Protein AF-A0A1G1TLQ2-F1 (afdb_monomer_lite)

Organism: NCBI:txid1908235

Structure (mmCIF, N/CA/C/O backbone):
data_AF-A0A1G1TLQ2-F1
#
_entry.id   AF-A0A1G1TLQ2-F1
#
loop_
_atom_site.group_PDB
_atom_site.id
_atom_site.type_symbol
_atom_site.label_atom_id
_atom_site.label_alt_id
_atom_site.label_comp_id
_atom_site.label_asym_id
_atom_site.label_entity_id
_atom_site.label_seq_id
_atom_site.pdbx_PDB_ins_code
_atom_site.Cartn_x
_atom_site.Cartn_y
_atom_site.Cartn_z
_atom_site.occupancy
_atom_site.B_iso_or_equiv
_atom_site.auth_seq_id
_atom_site.auth_comp_id
_atom_site.auth_asym_id
_atom_site.auth_atom_id
_atom_site.pdbx_PDB_model_num
ATOM 1 N N . MET A 1 1 ? -8.959 18.735 -12.586 1.00 48.50 1 MET A N 1
ATOM 2 C CA . MET A 1 1 ? -8.836 17.502 -11.783 1.00 48.50 1 MET A CA 1
ATOM 3 C C . MET A 1 1 ? -7.819 16.624 -12.477 1.00 48.50 1 MET A C 1
ATOM 5 O O . MET A 1 1 ? -8.040 16.298 -13.634 1.00 48.50 1 MET A O 1
ATOM 9 N N . PHE A 1 2 ? -6.699 16.315 -11.829 1.00 62.78 2 PHE A N 1
ATOM 10 C CA . PHE A 1 2 ? -5.807 15.267 -12.322 1.00 62.78 2 PHE A CA 1
ATOM 11 C C . PHE A 1 2 ? -6.410 13.923 -11.903 1.00 62.78 2 PHE A C 1
ATOM 13 O O . PHE A 1 2 ? -6.791 13.767 -10.744 1.00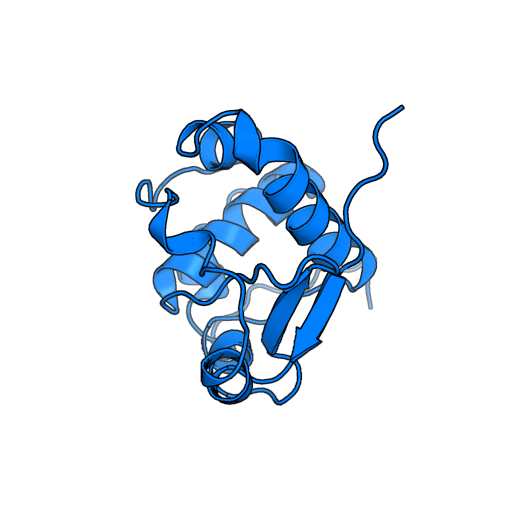 62.78 2 PHE A O 1
ATOM 20 N N . SER A 1 3 ? -6.589 13.005 -12.853 1.00 83.69 3 SER A N 1
ATOM 21 C CA . SER A 1 3 ? -7.028 11.641 -12.545 1.00 83.69 3 SER A CA 1
ATOM 22 C C . SER A 1 3 ? -5.879 10.892 -11.885 1.00 83.69 3 SER A C 1
ATOM 24 O O . SER A 1 3 ? -4.742 11.011 -12.338 1.00 83.69 3 SER A O 1
ATOM 26 N N . LEU A 1 4 ? -6.173 10.105 -10.850 1.00 91.50 4 LEU A N 1
ATOM 27 C CA . LEU A 1 4 ? -5.200 9.161 -10.305 1.00 91.50 4 LEU A CA 1
ATOM 28 C C . LEU A 1 4 ? -4.896 8.075 -11.357 1.00 91.50 4 LEU A C 1
ATOM 30 O O . LEU A 1 4 ? -5.813 7.702 -12.104 1.00 91.50 4 LEU A O 1
ATOM 34 N N . PRO A 1 5 ? -3.654 7.560 -11.430 1.00 93.75 5 PRO A N 1
ATOM 35 C CA . PRO A 1 5 ? -3.360 6.368 -12.216 1.00 93.75 5 PRO A CA 1
ATOM 36 C C . PRO A 1 5 ? -4.204 5.185 -11.728 1.00 93.75 5 PRO A C 1
ATOM 38 O O . PRO A 1 5 ? -4.471 5.050 -10.533 1.00 93.75 5 PRO A O 1
ATOM 41 N N . THR A 1 6 ? -4.618 4.305 -12.636 1.00 96.44 6 THR A N 1
ATOM 42 C CA . THR A 1 6 ? -5.307 3.070 -12.233 1.00 96.44 6 THR A CA 1
ATOM 43 C C . THR A 1 6 ? -4.294 2.042 -11.744 1.00 96.44 6 THR A C 1
ATOM 45 O O . THR A 1 6 ? -3.193 1.973 -12.287 1.00 96.44 6 THR A O 1
ATOM 48 N N . VAL A 1 7 ? -4.676 1.209 -10.776 1.00 98.12 7 VAL A N 1
ATOM 49 C CA . VAL A 1 7 ? -3.808 0.171 -10.199 1.00 98.12 7 VAL A CA 1
ATOM 50 C C . VAL A 1 7 ? -4.280 -1.219 -10.621 1.00 98.12 7 VAL A C 1
ATOM 52 O O . VAL A 1 7 ? -5.462 -1.545 -10.521 1.00 98.12 7 VAL A O 1
ATOM 55 N N . THR A 1 8 ? -3.334 -2.043 -11.061 1.00 97.69 8 THR A N 1
ATOM 56 C CA . THR A 1 8 ? -3.484 -3.488 -11.272 1.00 97.69 8 THR A CA 1
ATOM 57 C C . THR A 1 8 ? -2.622 -4.250 -10.270 1.00 97.69 8 THR A C 1
ATOM 59 O O . THR A 1 8 ? -1.716 -3.671 -9.677 1.00 97.69 8 THR A O 1
ATOM 62 N N . TRP A 1 9 ? -2.902 -5.538 -10.070 1.00 98.12 9 TRP A N 1
ATOM 63 C CA . TRP A 1 9 ? -2.187 -6.376 -9.109 1.00 98.12 9 TRP A CA 1
ATOM 64 C C . TRP A 1 9 ? -1.468 -7.521 -9.815 1.00 98.12 9 TRP A C 1
ATOM 66 O O . TRP A 1 9 ? -2.105 -8.333 -10.493 1.00 98.12 9 TRP A O 1
ATOM 76 N N . GLN A 1 10 ? -0.149 -7.579 -9.656 1.00 97.69 10 GLN A N 1
ATOM 77 C CA . GLN A 1 10 ? 0.720 -8.555 -10.314 1.00 97.69 10 GLN A CA 1
ATOM 78 C C . GLN A 1 10 ? 1.588 -9.309 -9.300 1.00 97.69 10 GLN A C 1
ATOM 80 O O . GLN A 1 10 ? 1.541 -9.021 -8.101 1.00 97.69 10 GLN A O 1
ATOM 85 N N . SER A 1 11 ? 2.359 -10.291 -9.770 1.00 97.56 11 SER A N 1
ATOM 86 C CA . SER A 1 11 ? 3.302 -11.003 -8.915 1.00 97.56 11 SER A CA 1
ATOM 87 C C . SER A 1 11 ? 4.537 -10.146 -8.660 1.00 97.56 11 SER A C 1
ATOM 89 O O . SER A 1 11 ? 4.876 -9.254 -9.437 1.00 97.56 11 SER A O 1
ATOM 91 N N . TYR A 1 12 ? 5.236 -10.432 -7.567 1.00 95.88 12 TYR A N 1
ATOM 92 C CA . TYR A 1 12 ? 6.484 -9.749 -7.242 1.00 95.88 12 TYR A CA 1
ATOM 93 C C . TYR A 1 12 ? 7.516 -9.887 -8.367 1.00 95.88 12 TYR A C 1
ATOM 95 O O . TYR A 1 12 ? 8.082 -8.893 -8.825 1.00 95.88 12 TYR A O 1
ATOM 103 N N . ASP A 1 13 ? 7.694 -11.107 -8.873 1.00 95.31 13 ASP A N 1
ATOM 104 C CA . ASP A 1 13 ? 8.689 -11.415 -9.900 1.00 95.31 13 ASP A CA 1
ATOM 105 C C . ASP A 1 13 ? 8.372 -10.779 -11.261 1.00 95.31 13 ASP A C 1
ATOM 107 O O . ASP A 1 13 ? 9.297 -10.455 -12.005 1.00 95.31 13 ASP A O 1
ATOM 111 N N . SER A 1 14 ? 7.095 -10.535 -11.594 1.00 94.88 14 SER A N 1
ATOM 112 C CA . SER A 1 14 ? 6.736 -9.930 -12.887 1.00 94.88 14 SER A CA 1
ATOM 113 C C . SER A 1 14 ? 7.129 -8.457 -12.994 1.00 94.88 14 SER A C 1
ATOM 115 O O . SER A 1 14 ? 7.145 -7.902 -14.091 1.00 94.88 14 SER A O 1
ATOM 117 N N . THR A 1 15 ? 7.467 -7.810 -11.875 1.00 93.62 15 THR A N 1
ATOM 118 C CA . THR A 1 15 ? 7.912 -6.411 -11.884 1.00 93.62 15 THR A CA 1
ATOM 119 C C . THR A 1 15 ? 9.301 -6.203 -12.476 1.00 93.62 15 THR A C 1
ATOM 121 O O . THR A 1 15 ? 9.622 -5.083 -12.868 1.00 93.62 15 THR A O 1
ATOM 124 N N . ALA A 1 16 ? 10.107 -7.264 -12.593 1.00 91.75 16 ALA A N 1
ATOM 125 C CA . ALA A 1 16 ? 11.451 -7.195 -13.163 1.00 91.75 16 ALA A CA 1
ATOM 126 C C . ALA A 1 16 ? 11.464 -6.715 -14.628 1.00 91.75 16 ALA A C 1
ATOM 128 O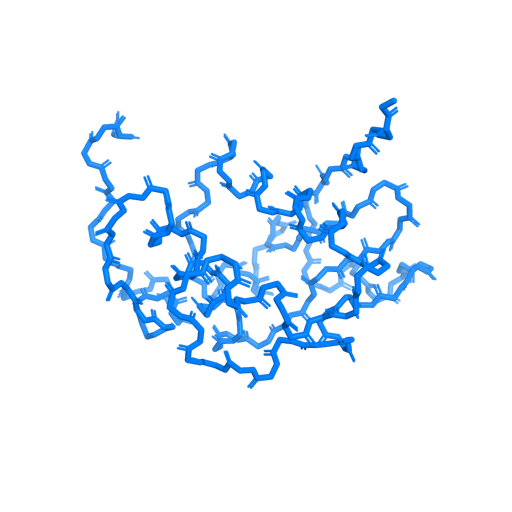 O . ALA A 1 16 ? 12.458 -6.144 -15.072 1.00 91.75 16 ALA A O 1
ATOM 129 N N . ASP A 1 17 ? 10.353 -6.906 -15.345 1.00 91.81 17 ASP A N 1
ATOM 130 C CA . ASP A 1 17 ? 10.196 -6.542 -16.755 1.00 91.81 17 ASP A CA 1
ATOM 131 C C . ASP A 1 17 ? 9.481 -5.189 -16.963 1.00 91.81 17 ASP A C 1
ATOM 133 O O . ASP A 1 17 ? 9.250 -4.770 -18.101 1.00 91.81 17 ASP A O 1
ATOM 137 N N . LEU A 1 18 ? 9.098 -4.488 -15.887 1.00 93.31 18 LEU A N 1
ATOM 138 C CA . LEU A 1 18 ? 8.405 -3.201 -15.986 1.00 93.31 18 LEU A CA 1
ATOM 139 C C . LEU A 1 18 ? 9.379 -2.062 -16.321 1.00 93.31 18 LEU A C 1
ATOM 141 O O . LEU A 1 18 ? 10.481 -1.975 -15.788 1.00 93.31 18 LEU A O 1
ATOM 145 N N . LEU A 1 19 ? 8.939 -1.147 -17.194 1.00 92.19 19 LEU A N 1
ATOM 146 C CA . LEU A 1 19 ? 9.735 0.012 -17.627 1.00 92.19 19 LEU A CA 1
ATOM 147 C C . LEU A 1 19 ? 9.744 1.164 -16.613 1.00 92.19 19 LEU A C 1
ATOM 149 O O . LEU A 1 19 ? 10.638 2.010 -16.655 1.00 92.19 19 LEU A O 1
ATOM 153 N N . GLY A 1 20 ? 8.733 1.235 -15.744 1.00 94.12 20 GLY A N 1
ATOM 154 C CA . GLY A 1 20 ? 8.708 2.205 -14.657 1.00 94.12 20 GLY A CA 1
ATOM 155 C C . GLY A 1 20 ? 9.686 1.827 -13.548 1.00 94.12 20 GLY A C 1
ATOM 156 O O . GLY A 1 20 ? 10.335 0.786 -13.571 1.00 94.12 20 GLY A O 1
ATOM 157 N N . PHE A 1 21 ? 9.798 2.688 -12.545 1.00 95.38 21 PHE A N 1
ATOM 158 C CA . PHE A 1 21 ? 10.604 2.418 -11.357 1.00 95.38 21 PHE A CA 1
ATOM 159 C C . PHE A 1 21 ? 9.740 2.007 -10.156 1.00 95.38 21 PHE A C 1
ATOM 161 O O . PHE A 1 21 ? 8.541 2.296 -10.086 1.00 95.38 21 PHE A O 1
ATOM 168 N N . ASN A 1 22 ? 10.395 1.387 -9.175 1.00 96.38 22 ASN A N 1
ATOM 169 C CA . ASN A 1 22 ? 9.806 1.044 -7.889 1.00 96.38 22 ASN A CA 1
ATOM 170 C C . ASN A 1 22 ? 9.660 2.293 -7.000 1.00 96.38 22 ASN A C 1
ATOM 172 O O . ASN A 1 22 ? 10.663 2.849 -6.548 1.00 96.38 22 ASN A O 1
ATOM 176 N N . LEU A 1 23 ? 8.425 2.707 -6.716 1.00 94.56 23 LEU A N 1
ATOM 177 C CA . LEU A 1 23 ? 8.090 3.859 -5.871 1.00 94.56 23 LEU A CA 1
ATOM 178 C C . LEU A 1 23 ? 8.701 3.757 -4.473 1.00 94.56 23 LEU A C 1
ATOM 180 O O . LEU A 1 23 ? 9.090 4.776 -3.910 1.00 94.56 23 LEU A O 1
ATOM 184 N N . HIS A 1 24 ? 8.843 2.544 -3.930 1.00 92.00 24 HIS A N 1
ATOM 185 C CA . HIS A 1 24 ? 9.466 2.341 -2.622 1.00 92.00 24 HIS A CA 1
ATOM 186 C C . HIS A 1 24 ? 10.914 2.858 -2.571 1.00 92.00 24 HIS A C 1
ATOM 188 O O . HIS A 1 24 ? 11.372 3.298 -1.524 1.00 92.00 24 HIS A O 1
ATOM 194 N N . ASN A 1 25 ? 11.629 2.900 -3.700 1.00 90.00 25 ASN A N 1
ATOM 195 C CA . ASN A 1 25 ? 12.995 3.431 -3.742 1.00 90.00 25 ASN A CA 1
ATOM 196 C C . ASN A 1 25 ? 13.060 4.959 -3.554 1.00 90.00 25 ASN A C 1
ATOM 198 O O . ASN A 1 25 ? 14.154 5.506 -3.421 1.00 90.00 25 ASN A O 1
ATOM 202 N N . LEU A 1 26 ? 11.918 5.651 -3.576 1.00 85.88 26 LEU A N 1
ATOM 203 C CA . LEU A 1 26 ? 11.829 7.109 -3.492 1.00 85.88 26 LEU A CA 1
ATOM 204 C C . LEU A 1 26 ? 11.458 7.632 -2.097 1.00 85.88 26 LEU A C 1
ATOM 206 O O . LEU A 1 26 ? 11.363 8.845 -1.915 1.00 85.88 26 LEU A O 1
ATOM 210 N N . GLY A 1 27 ? 11.224 6.750 -1.122 1.00 80.44 27 GLY A N 1
ATOM 211 C CA . GLY A 1 27 ? 10.766 7.137 0.212 1.00 80.44 27 GLY A CA 1
ATOM 212 C C . GLY A 1 27 ? 10.389 5.939 1.082 1.00 80.44 27 GLY A C 1
ATOM 213 O O . GLY A 1 27 ? 10.891 4.835 0.896 1.00 80.44 27 GLY A O 1
ATOM 214 N N . GLY A 1 28 ? 9.521 6.153 2.074 1.00 65.56 28 GLY A N 1
ATOM 215 C CA . GLY A 1 28 ? 8.989 5.065 2.908 1.00 65.56 28 GLY A CA 1
ATOM 216 C C . GLY A 1 28 ? 9.980 4.475 3.918 1.00 65.56 28 GLY A C 1
ATOM 217 O O . GLY A 1 28 ? 9.764 3.381 4.434 1.00 65.56 28 GLY A O 1
ATOM 218 N N . GLY A 1 29 ? 11.068 5.192 4.218 1.00 57.75 29 GLY A N 1
ATOM 219 C CA . GLY A 1 29 ? 12.051 4.787 5.226 1.00 57.75 29 GLY A CA 1
ATOM 220 C C . GLY A 1 29 ? 11.561 4.934 6.673 1.00 57.75 29 GLY A C 1
ATOM 221 O O . GLY A 1 29 ? 12.148 4.332 7.579 1.00 57.75 29 GLY A O 1
ATOM 222 N N . ASN A 1 30 ? 10.491 5.702 6.915 1.00 60.94 30 ASN A N 1
ATOM 223 C CA . ASN A 1 30 ? 9.957 5.938 8.251 1.00 60.94 30 ASN A CA 1
ATOM 224 C C . ASN A 1 30 ? 8.977 4.822 8.631 1.00 60.94 30 ASN A C 1
ATOM 226 O O . ASN A 1 30 ? 7.753 4.940 8.587 1.00 60.94 30 ASN A O 1
ATOM 230 N N . LYS A 1 31 ? 9.569 3.707 9.057 1.00 62.59 31 LYS A N 1
ATOM 231 C CA . LYS A 1 31 ? 8.923 2.445 9.474 1.00 62.59 31 LYS A CA 1
ATOM 232 C C . LYS A 1 31 ? 7.964 2.580 10.668 1.00 62.59 31 LYS A C 1
ATOM 234 O O . LYS A 1 31 ? 7.433 1.583 11.154 1.00 62.59 31 LYS A O 1
ATOM 239 N N . THR A 1 32 ? 7.779 3.800 11.160 1.00 64.06 32 THR A N 1
ATOM 240 C CA . THR A 1 32 ? 6.988 4.167 12.334 1.00 64.06 32 THR A CA 1
ATOM 241 C C . THR A 1 32 ? 5.880 5.166 12.025 1.00 64.06 32 THR A C 1
ATOM 243 O O . THR A 1 32 ? 5.237 5.610 12.968 1.00 64.06 32 THR A O 1
ATOM 246 N N . ALA A 1 33 ? 5.653 5.549 10.761 1.00 74.06 33 ALA A N 1
ATOM 247 C CA . ALA A 1 33 ? 4.552 6.442 10.409 1.00 74.06 33 ALA A CA 1
ATOM 248 C C . ALA A 1 33 ? 3.204 5.767 10.738 1.00 74.06 33 ALA A C 1
ATOM 250 O O . ALA A 1 33 ? 2.836 4.799 10.071 1.00 74.06 33 ALA A O 1
ATOM 251 N N . PRO A 1 34 ? 2.462 6.238 11.760 1.00 80.62 34 PRO A N 1
ATOM 252 C CA . PRO A 1 34 ? 1.287 5.518 12.237 1.00 80.62 34 PRO A CA 1
ATOM 253 C C . PRO A 1 34 ? 0.055 5.766 11.363 1.00 80.62 34 PRO A C 1
ATOM 255 O O . PRO A 1 34 ? -0.890 4.998 11.440 1.00 80.62 34 PRO A O 1
ATOM 258 N N . TYR A 1 35 ? 0.050 6.818 10.540 1.00 93.12 35 TYR A N 1
ATOM 259 C CA . TYR A 1 35 ? -1.099 7.236 9.735 1.00 93.12 35 TYR A CA 1
ATOM 260 C C . TYR A 1 35 ? -0.657 7.698 8.347 1.00 93.12 35 TYR A C 1
ATOM 262 O O . TYR A 1 35 ? 0.474 8.160 8.163 1.00 93.12 35 TYR A O 1
ATOM 270 N N . TRP A 1 36 ? -1.581 7.650 7.389 1.00 95.44 36 TRP A N 1
ATOM 271 C CA . TRP A 1 36 ? -1.348 7.970 5.985 1.00 95.44 36 TRP A CA 1
ATOM 272 C C . TRP A 1 36 ? -0.666 9.325 5.726 1.00 95.44 36 TRP A C 1
ATOM 274 O O . TRP A 1 36 ? 0.331 9.335 5.003 1.00 95.44 36 TRP A O 1
ATOM 284 N N . PRO A 1 37 ? -1.082 10.460 6.332 1.00 93.88 37 PRO A N 1
ATOM 285 C CA . PRO A 1 37 ? -0.425 11.743 6.065 1.00 93.88 37 PRO A CA 1
ATOM 286 C C . PRO A 1 37 ? 1.059 11.756 6.451 1.00 93.88 37 PRO A C 1
ATOM 288 O O . PRO A 1 37 ? 1.870 12.360 5.754 1.00 93.88 37 PRO A O 1
ATOM 291 N N . ALA A 1 38 ? 1.421 11.069 7.540 1.00 91.12 38 ALA A N 1
ATOM 292 C CA . ALA A 1 38 ? 2.811 10.946 7.967 1.00 91.12 38 ALA A CA 1
ATOM 293 C C . ALA A 1 38 ? 3.605 10.021 7.034 1.00 91.12 38 ALA A C 1
ATOM 295 O O . ALA A 1 38 ? 4.751 10.318 6.728 1.00 91.12 38 ALA A O 1
ATOM 296 N N . TYR A 1 39 ? 2.985 8.939 6.551 1.00 93.06 39 TYR A N 1
ATOM 297 C CA . TYR A 1 39 ? 3.610 8.007 5.611 1.00 93.06 39 TYR A CA 1
ATOM 298 C C . TYR A 1 39 ? 3.928 8.680 4.267 1.00 93.06 39 TYR A C 1
ATOM 300 O O . TYR A 1 39 ? 5.024 8.539 3.732 1.00 93.06 39 TYR A O 1
ATOM 308 N N . VAL A 1 40 ? 2.985 9.456 3.729 1.00 93.50 40 VAL A N 1
ATOM 309 C CA . VAL A 1 40 ? 3.148 10.156 2.443 1.00 93.50 40 VAL A CA 1
ATOM 310 C C . VAL A 1 40 ? 4.162 11.299 2.530 1.00 93.50 40 VAL A C 1
ATOM 312 O O . VAL A 1 40 ? 4.848 11.580 1.549 1.00 93.50 40 VAL A O 1
ATOM 315 N N . ALA A 1 41 ? 4.307 11.934 3.697 1.00 91.81 41 ALA A N 1
ATOM 316 C CA . ALA A 1 41 ? 5.250 13.035 3.901 1.00 91.81 41 ALA A CA 1
ATOM 317 C C . ALA A 1 41 ? 6.728 12.639 3.714 1.00 91.81 41 ALA A C 1
ATOM 319 O O . ALA A 1 41 ? 7.555 13.516 3.470 1.00 9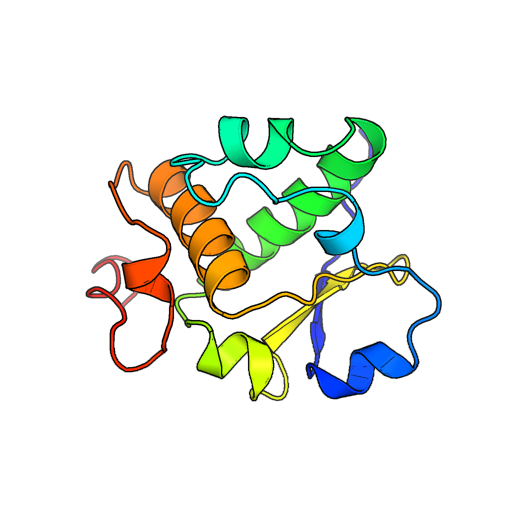1.81 41 ALA A O 1
ATOM 320 N N . ASP A 1 42 ? 7.058 11.346 3.785 1.00 89.88 42 ASP A N 1
ATOM 321 C CA . ASP A 1 42 ? 8.409 10.841 3.504 1.00 89.88 42 ASP A CA 1
ATOM 322 C C . ASP A 1 42 ? 8.769 10.858 2.011 1.00 89.88 42 ASP A C 1
ATOM 324 O O . ASP A 1 42 ? 9.938 10.712 1.652 1.00 89.88 42 ASP A O 1
ATOM 328 N N . TYR A 1 43 ? 7.772 10.981 1.137 1.00 91.38 43 TYR A N 1
ATOM 329 C CA . TYR A 1 43 ? 7.950 11.001 -0.307 1.00 91.38 43 TYR A CA 1
ATOM 330 C C . TYR A 1 43 ? 7.888 12.437 -0.823 1.00 91.38 43 TYR A C 1
ATOM 332 O O . TYR A 1 43 ? 7.178 13.289 -0.277 1.00 91.38 43 TYR A O 1
ATOM 340 N N . THR A 1 44 ? 8.592 12.716 -1.922 1.00 91.06 44 THR A N 1
ATOM 341 C CA . THR A 1 44 ? 8.452 14.009 -2.601 1.00 91.06 44 THR A CA 1
ATOM 342 C C . THR A 1 44 ? 7.019 14.185 -3.112 1.00 91.06 44 THR A C 1
ATOM 344 O O . THR A 1 44 ? 6.363 13.227 -3.527 1.00 91.06 44 THR A O 1
ATOM 347 N N . SER A 1 45 ? 6.527 15.427 -3.095 1.00 92.75 45 SER A N 1
ATOM 348 C CA . SER A 1 45 ? 5.138 15.748 -3.456 1.00 92.75 45 SER A CA 1
ATOM 349 C C . SER A 1 45 ? 4.756 15.364 -4.887 1.00 92.75 45 SER A C 1
ATOM 351 O O . SER A 1 45 ? 3.580 15.149 -5.165 1.00 92.75 45 SER A O 1
ATOM 353 N N . GLU A 1 46 ? 5.744 15.230 -5.774 1.00 93.62 46 GLU A N 1
ATOM 354 C CA . GLU A 1 46 ? 5.583 14.726 -7.141 1.00 93.62 46 GLU A CA 1
ATOM 355 C C . GLU A 1 46 ? 4.927 13.335 -7.190 1.00 93.62 46 GLU A C 1
ATOM 357 O O . GLU A 1 46 ? 4.137 13.070 -8.091 1.00 93.62 46 GLU A O 1
ATOM 362 N N . TRP A 1 47 ? 5.181 12.474 -6.198 1.00 93.56 47 TRP A N 1
ATOM 363 C CA . TRP A 1 47 ? 4.701 11.084 -6.187 1.00 93.56 47 TRP A CA 1
ATOM 364 C C . TRP A 1 47 ? 3.486 10.857 -5.286 1.00 93.56 47 TRP A C 1
ATOM 366 O O . TRP A 1 47 ? 2.993 9.734 -5.175 1.00 93.56 47 TRP A O 1
ATOM 376 N N . HIS A 1 48 ? 2.961 11.905 -4.643 1.00 94.62 48 HIS A N 1
ATOM 377 C CA . HIS A 1 48 ? 1.827 11.775 -3.720 1.00 94.62 48 HIS A CA 1
ATOM 378 C C . HIS A 1 48 ? 0.573 11.233 -4.414 1.00 94.62 48 HIS A C 1
ATOM 380 O O . HIS A 1 48 ? -0.141 10.426 -3.824 1.00 94.62 48 HIS A O 1
ATOM 386 N N . SER A 1 49 ? 0.324 11.593 -5.678 1.00 96.19 49 SER A N 1
ATOM 387 C CA . SER A 1 49 ? -0.801 11.030 -6.440 1.00 96.19 49 SER A CA 1
ATOM 388 C C . SER A 1 49 ? -0.651 9.531 -6.702 1.00 96.19 49 SER A C 1
ATOM 390 O O . SER A 1 49 ? -1.642 8.806 -6.672 1.00 96.19 49 SER A O 1
ATOM 392 N N . HIS A 1 50 ? 0.569 9.040 -6.926 1.00 96.94 50 HIS A N 1
ATOM 393 C CA . HIS A 1 50 ? 0.836 7.612 -7.121 1.00 96.94 50 HIS A CA 1
ATOM 394 C C . HIS A 1 50 ? 0.608 6.823 -5.835 1.00 96.94 50 HIS A C 1
ATOM 396 O O . HIS A 1 50 ? -0.016 5.763 -5.855 1.00 96.94 50 HIS A O 1
ATOM 402 N N . LEU A 1 51 ? 1.059 7.366 -4.705 1.00 96.38 51 LEU A N 1
ATOM 403 C CA . LEU A 1 51 ? 0.814 6.772 -3.392 1.00 96.38 51 LEU A CA 1
ATOM 404 C C . LEU A 1 51 ? -0.680 6.748 -3.065 1.00 96.38 51 LEU A C 1
ATOM 406 O O . LEU A 1 51 ? -1.189 5.721 -2.620 1.00 96.38 51 LEU A O 1
ATOM 410 N N . GLU A 1 52 ? -1.400 7.839 -3.337 1.00 97.69 52 GLU A N 1
ATOM 411 C CA . GLU A 1 52 ? -2.848 7.886 -3.128 1.00 97.69 52 GLU A CA 1
ATOM 412 C C . GLU A 1 52 ? -3.574 6.864 -4.010 1.00 97.69 52 GLU A C 1
ATOM 414 O O . GLU A 1 52 ? -4.483 6.190 -3.533 1.00 97.69 52 GLU A O 1
ATOM 419 N N . ALA A 1 53 ? -3.139 6.660 -5.258 1.00 98.25 53 ALA A N 1
ATOM 420 C CA . ALA A 1 53 ? -3.690 5.612 -6.117 1.00 98.25 53 ALA A CA 1
ATOM 421 C C . ALA A 1 53 ? -3.517 4.207 -5.509 1.00 98.25 53 ALA A C 1
ATOM 423 O O . ALA A 1 53 ? -4.472 3.426 -5.483 1.00 98.25 53 ALA A O 1
ATOM 424 N N . ILE A 1 54 ? -2.333 3.897 -4.964 1.00 98.25 54 ILE A N 1
ATOM 425 C CA . ILE A 1 54 ? -2.068 2.623 -4.275 1.00 98.25 54 ILE A CA 1
ATOM 426 C C . ILE A 1 54 ? -2.958 2.477 -3.035 1.00 98.25 54 ILE A C 1
ATOM 428 O O . ILE A 1 54 ? -3.598 1.439 -2.860 1.00 98.25 54 ILE A O 1
ATOM 432 N N . ARG A 1 55 ? -3.056 3.512 -2.194 1.00 98.06 55 ARG A N 1
ATOM 433 C CA . ARG A 1 55 ? -3.936 3.506 -1.016 1.00 98.06 55 ARG A CA 1
ATOM 434 C C . ARG A 1 55 ? -5.393 3.258 -1.403 1.00 98.06 55 ARG A C 1
ATOM 436 O O . ARG A 1 55 ? -6.040 2.404 -0.802 1.00 98.06 55 ARG A O 1
ATOM 443 N N . GLN A 1 56 ? -5.908 3.957 -2.412 1.00 98.25 56 GLN A N 1
ATOM 444 C CA . GLN A 1 56 ? -7.282 3.765 -2.887 1.00 98.25 56 GLN A CA 1
ATOM 445 C C . GLN A 1 56 ? -7.509 2.340 -3.402 1.00 98.25 56 GLN A C 1
ATOM 447 O O . GLN A 1 56 ? -8.561 1.751 -3.148 1.00 98.25 56 GLN A O 1
ATOM 452 N N . ALA A 1 57 ? -6.516 1.750 -4.073 1.00 98.25 57 ALA A N 1
ATOM 453 C CA . ALA A 1 57 ? -6.573 0.359 -4.506 1.00 98.25 57 ALA A CA 1
ATOM 454 C C . ALA A 1 57 ? -6.585 -0.621 -3.320 1.00 98.25 57 ALA A C 1
ATOM 456 O O . ALA A 1 57 ? -7.380 -1.561 -3.335 1.00 98.25 57 ALA A O 1
ATOM 457 N N . ILE A 1 58 ? -5.773 -0.389 -2.282 1.00 98.25 58 ILE A N 1
ATOM 458 C CA . ILE A 1 58 ? -5.777 -1.170 -1.031 1.00 98.25 58 ILE A CA 1
ATOM 459 C C . ILE A 1 58 ? -7.162 -1.126 -0.375 1.00 98.25 58 ILE A C 1
ATOM 461 O O . ILE A 1 58 ? -7.713 -2.174 -0.035 1.00 98.25 58 ILE A O 1
ATOM 465 N N . ILE A 1 59 ? -7.750 0.068 -0.261 1.00 97.62 59 ILE A N 1
ATOM 466 C CA . ILE A 1 59 ? -9.062 0.281 0.363 1.00 97.62 59 ILE A CA 1
ATOM 467 C C . ILE A 1 59 ? -10.167 -0.401 -0.447 1.00 97.62 59 ILE A C 1
ATOM 469 O O . ILE A 1 59 ? -10.936 -1.198 0.090 1.00 97.62 59 ILE A O 1
ATOM 473 N N . THR A 1 60 ? -10.213 -0.137 -1.754 1.00 96.62 60 THR A N 1
ATOM 474 C CA . THR A 1 60 ? -11.250 -0.655 -2.659 1.00 96.62 60 THR A CA 1
ATOM 475 C C . THR A 1 60 ? -11.254 -2.181 -2.700 1.00 96.62 60 THR A C 1
ATOM 477 O O . THR A 1 60 ? -12.315 -2.800 -2.668 1.00 96.62 60 THR A O 1
ATOM 480 N N . ASN A 1 61 ? -10.069 -2.799 -2.726 1.00 96.12 61 ASN A N 1
ATOM 481 C CA . ASN A 1 61 ? -9.924 -4.256 -2.752 1.00 96.12 61 ASN A CA 1
ATOM 482 C C . ASN A 1 61 ? -9.911 -4.883 -1.348 1.00 96.12 61 ASN A C 1
ATOM 484 O O . ASN A 1 61 ? -9.766 -6.099 -1.226 1.00 96.12 61 ASN A O 1
ATOM 488 N N . LYS A 1 62 ? -10.067 -4.075 -0.287 1.00 96.44 62 LYS A N 1
ATOM 489 C CA . LYS A 1 62 ? -10.007 -4.505 1.119 1.00 96.44 62 LYS A CA 1
ATOM 490 C C . LYS A 1 62 ? -8.782 -5.377 1.408 1.00 96.44 62 LYS A C 1
ATOM 492 O O . LYS A 1 62 ? -8.911 -6.441 2.025 1.00 96.44 62 LYS A O 1
ATOM 497 N N . VAL A 1 63 ? -7.612 -4.954 0.925 1.00 97.31 63 VAL A N 1
ATOM 498 C CA . VAL A 1 63 ? -6.363 -5.714 1.063 1.00 97.31 63 VAL A CA 1
ATOM 499 C C . VAL A 1 63 ? -6.012 -5.834 2.544 1.00 97.31 63 VAL A C 1
ATOM 501 O O . VAL A 1 63 ? -5.606 -4.874 3.197 1.00 97.31 63 VAL A O 1
ATOM 504 N N . TRP A 1 64 ? -6.210 -7.039 3.068 1.00 97.25 64 TRP A N 1
ATOM 505 C CA . TRP A 1 64 ? -5.951 -7.430 4.451 1.00 97.25 64 TRP A CA 1
ATOM 506 C C . TRP A 1 64 ? -5.043 -8.657 4.432 1.00 97.25 64 TRP A C 1
ATOM 508 O O . TRP A 1 64 ? -5.463 -9.765 4.758 1.00 97.25 64 TRP A O 1
ATOM 518 N N . ALA A 1 65 ? -3.839 -8.460 3.899 1.00 97.00 65 ALA A N 1
ATOM 519 C CA . ALA A 1 65 ? -2.874 -9.512 3.617 1.00 97.00 65 ALA A CA 1
ATOM 520 C C . ALA A 1 65 ? -1.458 -8.972 3.855 1.00 97.00 65 ALA A C 1
ATOM 522 O O . ALA A 1 65 ? -1.156 -7.846 3.466 1.00 97.00 65 ALA A O 1
ATOM 523 N N . GLY A 1 66 ? -0.622 -9.731 4.552 1.00 97.00 66 GLY A N 1
ATOM 524 C CA . GLY A 1 66 ? 0.673 -9.292 5.057 1.00 97.00 66 GLY A CA 1
ATOM 525 C C . GLY A 1 66 ? 1.814 -9.464 4.055 1.00 97.00 66 GLY A C 1
ATOM 526 O O . GLY A 1 66 ? 1.616 -9.531 2.839 1.00 97.00 66 GLY A O 1
ATOM 527 N N . GLY A 1 67 ? 3.042 -9.486 4.579 1.00 96.81 67 GLY A N 1
ATOM 528 C CA . GLY A 1 67 ? 4.264 -9.558 3.774 1.00 96.81 67 GLY A CA 1
ATOM 529 C C . GLY A 1 67 ? 4.379 -10.817 2.909 1.00 96.81 67 GLY A C 1
ATOM 530 O O . GLY A 1 67 ? 4.873 -10.727 1.784 1.00 96.81 67 GLY A O 1
ATOM 531 N N . ASP A 1 68 ? 3.882 -11.964 3.386 1.00 97.50 68 ASP A N 1
ATOM 532 C CA . ASP A 1 68 ? 3.875 -13.213 2.614 1.00 97.50 68 ASP A CA 1
ATOM 533 C C . ASP A 1 68 ? 3.052 -13.059 1.333 1.00 97.50 68 ASP A C 1
ATOM 535 O O . ASP A 1 68 ? 3.517 -13.397 0.242 1.00 97.50 68 ASP A O 1
ATOM 539 N N . TRP A 1 69 ? 1.844 -12.498 1.447 1.00 98.25 69 TRP A N 1
ATOM 540 C CA . TRP A 1 69 ? 1.000 -12.230 0.292 1.00 98.25 69 TRP A CA 1
ATOM 541 C C . TRP A 1 69 ? 1.665 -11.261 -0.683 1.00 98.25 69 TRP A C 1
ATOM 543 O O . TRP A 1 69 ? 1.707 -11.541 -1.881 1.00 98.25 69 TRP A O 1
ATOM 553 N N . HIS A 1 70 ? 2.232 -10.160 -0.182 1.00 97.75 70 HIS A N 1
ATOM 554 C CA . HIS A 1 70 ? 2.908 -9.181 -1.032 1.00 97.75 70 HIS A CA 1
ATOM 555 C C . HIS A 1 70 ? 4.042 -9.811 -1.852 1.00 97.75 70 HIS A C 1
ATOM 557 O O . HIS A 1 70 ? 4.197 -9.505 -3.035 1.00 97.75 70 HIS A O 1
ATOM 563 N N . GLN A 1 71 ? 4.816 -10.713 -1.241 1.00 97.06 71 GLN A N 1
ATOM 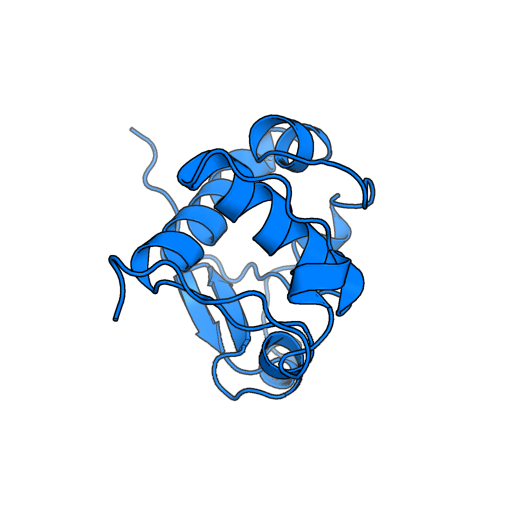564 C CA . GLN A 1 71 ? 5.994 -11.285 -1.882 1.00 97.06 71 GLN A CA 1
ATOM 565 C C . GLN A 1 71 ? 5.705 -12.512 -2.752 1.00 97.06 71 GLN A C 1
ATOM 567 O O . GLN A 1 71 ? 6.375 -12.703 -3.765 1.00 97.06 71 GLN A O 1
ATOM 572 N N . TYR A 1 72 ? 4.733 -13.345 -2.379 1.00 97.44 72 TYR A N 1
ATOM 573 C CA . TYR A 1 72 ? 4.553 -14.662 -3.001 1.00 97.44 72 TYR A CA 1
ATOM 574 C C . TYR A 1 72 ? 3.232 -14.832 -3.752 1.00 97.44 72 TYR A C 1
ATOM 576 O O . TYR A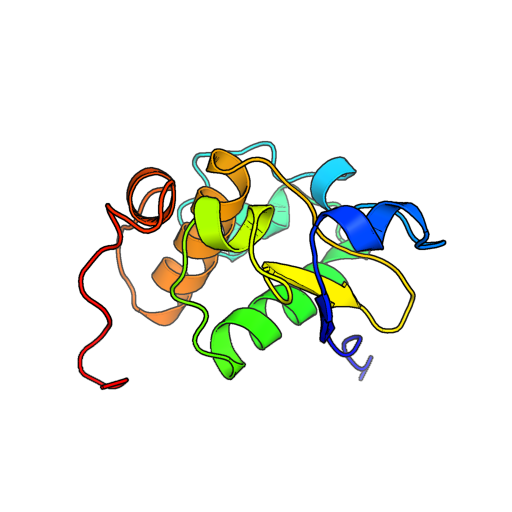 1 72 ? 3.065 -15.815 -4.477 1.00 97.44 72 TYR A O 1
ATOM 584 N N . ASN A 1 73 ? 2.272 -13.916 -3.607 1.00 97.75 73 ASN A N 1
ATOM 585 C CA . ASN A 1 73 ? 1.009 -14.018 -4.327 1.00 97.75 73 ASN A CA 1
ATOM 586 C C . ASN A 1 73 ? 1.155 -13.573 -5.792 1.00 97.75 73 ASN A C 1
ATOM 588 O O . ASN A 1 73 ? 1.870 -12.622 -6.106 1.00 97.75 73 ASN A O 1
ATOM 592 N N . ALA A 1 74 ? 0.399 -14.209 -6.693 1.00 97.69 74 ALA A N 1
ATOM 593 C CA . ALA A 1 74 ? 0.321 -13.816 -8.104 1.00 97.69 74 ALA A CA 1
ATOM 594 C C . ALA A 1 74 ? -0.266 -12.405 -8.324 1.00 97.69 74 ALA A C 1
ATOM 596 O O . ALA A 1 74 ? -0.163 -11.857 -9.419 1.00 97.69 74 ALA A O 1
ATOM 597 N N . HIS A 1 75 ? -0.878 -11.829 -7.289 1.00 97.31 75 HIS A N 1
ATOM 598 C CA . HIS A 1 75 ? -1.505 -10.513 -7.276 1.00 97.31 75 HIS A CA 1
ATOM 599 C C . HIS A 1 75 ? -1.057 -9.683 -6.059 1.00 97.31 75 HIS A C 1
ATOM 601 O O . HIS A 1 75 ? -1.835 -8.884 -5.551 1.00 97.31 75 HIS A O 1
ATOM 607 N N . GLY A 1 76 ? 0.168 -9.891 -5.561 1.00 97.44 76 GLY A N 1
ATOM 608 C CA . GLY A 1 76 ? 0.682 -9.254 -4.340 1.00 97.44 76 GLY A CA 1
ATOM 609 C C . GLY A 1 76 ? 1.166 -7.807 -4.499 1.00 97.44 76 GLY A C 1
ATOM 610 O O . GLY A 1 76 ? 1.292 -7.078 -3.514 1.00 97.44 76 GLY A O 1
ATOM 611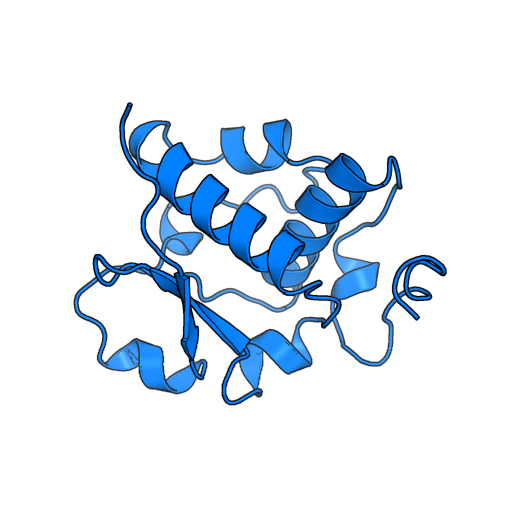 N N . VAL A 1 77 ? 1.445 -7.369 -5.728 1.00 98.25 77 VAL A N 1
ATOM 612 C CA . VAL A 1 77 ? 2.129 -6.098 -5.996 1.00 98.25 77 VAL A CA 1
ATOM 613 C C . VAL A 1 77 ? 1.240 -5.123 -6.762 1.00 98.25 77 VAL A C 1
ATOM 615 O O . VAL A 1 77 ? 0.767 -5.472 -7.847 1.00 98.25 77 VAL A O 1
ATOM 618 N N . PRO A 1 78 ? 1.046 -3.885 -6.266 1.00 98.25 78 PRO A N 1
ATOM 619 C CA . PRO A 1 78 ? 0.342 -2.857 -7.013 1.00 98.25 78 PRO A CA 1
ATOM 620 C C . PRO A 1 78 ? 1.234 -2.282 -8.125 1.00 98.25 78 PRO A C 1
ATOM 622 O O . PRO A 1 78 ? 2.361 -1.835 -7.888 1.00 98.25 78 PRO A O 1
ATOM 625 N N . VAL A 1 79 ? 0.693 -2.254 -9.342 1.00 98.38 79 VAL A N 1
ATOM 626 C CA . VAL A 1 79 ? 1.314 -1.706 -10.554 1.00 98.38 79 VAL A CA 1
ATOM 627 C C . VAL A 1 79 ? 0.384 -0.658 -11.157 1.00 98.38 79 VAL A C 1
ATOM 629 O O . VAL A 1 79 ? -0.776 -0.946 -11.464 1.00 98.38 79 VAL A O 1
ATOM 632 N N . LEU A 1 80 ? 0.884 0.563 -11.313 1.00 97.94 80 LEU A N 1
ATOM 633 C CA . LEU A 1 80 ? 0.155 1.710 -11.839 1.00 97.94 80 LEU A CA 1
ATOM 634 C C . LEU A 1 80 ? 0.133 1.700 -13.374 1.00 97.94 80 LEU A C 1
ATOM 636 O O . LEU A 1 80 ? 1.009 1.139 -14.031 1.00 97.94 80 LEU A O 1
ATOM 640 N N . SER A 1 81 ? -0.874 2.349 -13.963 1.00 97.06 81 SER A N 1
ATOM 641 C CA . SER A 1 81 ? -1.092 2.396 -15.419 1.00 97.06 81 SER A CA 1
ATOM 642 C C . SER A 1 81 ? 0.020 3.064 -16.225 1.00 97.06 81 SER A C 1
ATOM 644 O O . SER A 1 81 ? 0.086 2.876 -17.435 1.00 97.06 81 SER A O 1
ATOM 646 N N . ASP A 1 82 ? 0.862 3.866 -15.581 1.00 95.88 82 ASP A N 1
ATOM 647 C CA . ASP A 1 82 ? 2.044 4.487 -16.182 1.00 95.88 82 ASP A CA 1
ATOM 648 C C . ASP A 1 82 ? 3.316 3.632 -16.029 1.00 95.88 82 ASP A C 1
ATOM 650 O O . ASP A 1 82 ? 4.399 4.047 -16.436 1.00 95.88 82 ASP A O 1
ATOM 654 N N . GLY A 1 83 ? 3.185 2.413 -15.498 1.00 96.19 83 GLY A N 1
ATOM 655 C CA . GLY A 1 83 ? 4.257 1.427 -15.393 1.00 96.19 83 GLY A CA 1
ATOM 656 C C . GLY A 1 83 ? 5.055 1.496 -14.094 1.00 96.19 83 GLY A C 1
ATOM 657 O O . GLY A 1 83 ? 5.901 0.629 -13.876 1.00 96.19 83 GLY A O 1
ATOM 658 N N . HIS A 1 84 ? 4.801 2.479 -13.224 1.00 97.62 84 HIS A N 1
ATOM 659 C CA . HIS A 1 84 ? 5.372 2.508 -11.877 1.00 97.62 84 HIS A CA 1
ATOM 660 C C . HIS A 1 84 ? 4.738 1.432 -10.994 1.00 97.62 84 HIS A C 1
ATOM 662 O O . HIS A 1 84 ? 3.619 0.986 -11.230 1.00 97.62 84 HIS A O 1
ATOM 668 N N . PHE A 1 85 ? 5.446 0.999 -9.959 1.00 97.75 85 PHE A N 1
ATOM 669 C CA . PHE A 1 85 ? 4.984 -0.079 -9.083 1.00 97.75 85 PHE A CA 1
ATOM 670 C C . PHE A 1 85 ? 5.535 0.090 -7.671 1.00 97.75 85 PHE A C 1
ATOM 672 O O . PHE A 1 85 ? 6.404 0.931 -7.442 1.00 97.75 85 PHE A O 1
ATOM 679 N N . MET A 1 86 ? 5.041 -0.699 -6.717 1.00 97.00 86 MET A N 1
ATOM 680 C CA . MET A 1 86 ? 5.579 -0.711 -5.356 1.00 97.00 86 MET A CA 1
ATOM 681 C C . MET A 1 86 ? 5.893 -2.128 -4.900 1.00 97.00 86 MET A C 1
ATOM 683 O O . MET A 1 86 ? 5.007 -2.879 -4.511 1.00 97.00 86 MET A O 1
ATOM 687 N N . VAL A 1 87 ? 7.180 -2.447 -4.916 1.00 96.19 87 VAL A N 1
ATOM 688 C CA . VAL A 1 87 ? 7.756 -3.666 -4.354 1.00 96.19 87 VAL A CA 1
ATOM 689 C C . VAL A 1 87 ? 8.558 -3.287 -3.116 1.00 96.19 87 VAL A C 1
ATOM 691 O O . VAL A 1 87 ? 9.400 -2.389 -3.176 1.00 96.19 87 VAL A O 1
ATOM 694 N N . CYS A 1 88 ? 8.340 -3.953 -1.988 1.00 94.50 88 CYS A N 1
ATOM 695 C CA . CYS A 1 88 ? 9.066 -3.631 -0.766 1.00 94.50 88 CYS A CA 1
ATOM 696 C C . CYS A 1 88 ? 9.250 -4.842 0.156 1.00 94.50 88 CYS A C 1
ATOM 698 O O . CYS A 1 88 ? 8.785 -5.950 -0.118 1.00 94.50 88 CYS A O 1
ATOM 700 N N . SER A 1 89 ? 10.003 -4.650 1.242 1.00 94.25 89 SER A N 1
ATOM 701 C CA . SER A 1 89 ? 10.183 -5.706 2.239 1.00 94.25 89 SER A CA 1
ATOM 702 C C . SER A 1 89 ? 8.877 -5.981 2.991 1.00 94.25 89 SER A C 1
ATOM 704 O O . SER A 1 89 ? 7.997 -5.124 3.058 1.00 94.25 89 SER A O 1
ATOM 706 N N . TRP A 1 90 ? 8.777 -7.133 3.660 1.00 94.81 90 TRP A N 1
ATOM 707 C CA . TRP A 1 90 ? 7.625 -7.459 4.519 1.00 94.81 90 TRP A CA 1
ATOM 708 C C . TRP A 1 90 ? 7.344 -6.382 5.563 1.00 94.81 90 TRP A C 1
ATOM 710 O O . TRP A 1 90 ? 6.196 -6.067 5.863 1.00 94.81 90 TRP A O 1
ATOM 720 N N . ARG A 1 91 ? 8.413 -5.791 6.106 1.00 93.81 91 ARG A N 1
ATOM 721 C CA . ARG A 1 91 ? 8.307 -4.694 7.063 1.00 93.81 91 ARG A CA 1
ATOM 722 C C . ARG A 1 91 ? 7.650 -3.479 6.433 1.00 93.81 91 ARG A C 1
ATOM 724 O O . ARG A 1 91 ? 6.756 -2.906 7.038 1.00 93.81 91 ARG A O 1
ATOM 731 N N . ASP A 1 92 ? 8.114 -3.080 5.259 1.00 94.06 92 ASP A N 1
ATOM 732 C CA . ASP A 1 92 ? 7.673 -1.839 4.630 1.00 94.06 92 ASP A CA 1
ATOM 733 C C . ASP A 1 92 ? 6.256 -1.987 4.061 1.00 94.06 92 ASP A C 1
ATOM 735 O O . ASP A 1 92 ? 5.462 -1.050 4.151 1.00 94.06 92 ASP A O 1
ATOM 739 N N . TRP A 1 93 ? 5.899 -3.186 3.586 1.00 95.81 93 TRP A N 1
ATOM 740 C CA . TRP A 1 93 ? 4.520 -3.543 3.255 1.00 95.81 93 TRP A CA 1
ATOM 741 C C . TRP A 1 93 ? 3.617 -3.455 4.487 1.00 95.81 93 TRP A C 1
ATOM 743 O O . TRP A 1 93 ? 2.559 -2.825 4.452 1.00 95.81 93 TRP A O 1
ATOM 753 N N . GLY A 1 94 ? 4.073 -4.008 5.614 1.00 95.19 94 GLY A N 1
ATOM 754 C CA . GLY A 1 94 ? 3.338 -3.916 6.865 1.00 95.19 94 GLY A CA 1
ATOM 755 C C . GLY A 1 94 ? 3.172 -2.473 7.352 1.00 95.19 94 GLY A C 1
ATOM 756 O O . GLY A 1 94 ? 2.094 -2.099 7.807 1.00 95.19 94 GLY A O 1
ATOM 757 N N . SER A 1 95 ? 4.207 -1.636 7.220 1.00 94.81 95 SER A N 1
ATOM 758 C CA . SER A 1 95 ? 4.135 -0.203 7.531 1.00 94.81 95 SER A CA 1
ATOM 759 C C . SER A 1 95 ? 3.130 0.529 6.635 1.00 94.81 95 SER A C 1
ATOM 761 O O . SER A 1 95 ? 2.377 1.359 7.140 1.00 94.81 95 SER A O 1
ATOM 763 N N . LEU A 1 96 ? 3.085 0.213 5.334 1.00 95.75 96 LEU A N 1
ATOM 764 C CA . LEU A 1 96 ? 2.105 0.775 4.401 1.00 95.75 96 LEU A CA 1
ATOM 765 C C . LEU A 1 96 ? 0.673 0.421 4.820 1.00 95.75 96 LEU A C 1
ATOM 767 O O . LEU A 1 96 ? -0.165 1.315 4.940 1.00 95.75 96 LEU A O 1
ATOM 771 N N . LEU A 1 97 ? 0.391 -0.861 5.074 1.00 96.25 97 LEU A N 1
ATOM 772 C CA . LEU A 1 97 ? -0.946 -1.296 5.486 1.00 96.25 97 LEU A CA 1
ATOM 773 C C . LEU A 1 97 ? -1.356 -0.716 6.836 1.00 96.25 97 LEU A C 1
ATOM 775 O O . LEU A 1 97 ? -2.492 -0.266 6.969 1.00 96.25 97 LEU A O 1
ATOM 779 N N . ALA A 1 98 ? -0.440 -0.653 7.805 1.00 95.44 98 ALA A N 1
ATOM 780 C CA . ALA A 1 98 ? -0.700 0.001 9.082 1.00 95.44 98 ALA A CA 1
ATOM 781 C C . ALA A 1 98 ? -1.079 1.476 8.882 1.00 95.44 98 ALA A C 1
ATOM 783 O O . ALA A 1 98 ? -2.109 1.915 9.387 1.00 95.44 98 ALA A O 1
ATOM 784 N N . ALA A 1 99 ? -0.314 2.229 8.085 1.00 96.06 99 ALA A N 1
ATOM 785 C CA . ALA A 1 99 ? -0.601 3.637 7.821 1.00 96.06 99 ALA A CA 1
ATOM 786 C C . ALA A 1 99 ? -1.954 3.847 7.121 1.00 96.06 99 ALA A C 1
ATOM 788 O O . ALA A 1 99 ? -2.688 4.773 7.474 1.00 96.06 99 ALA A O 1
ATOM 789 N N . VAL A 1 100 ? -2.298 2.996 6.147 1.00 96.81 100 VAL A N 1
ATOM 790 C CA . VAL A 1 100 ? -3.594 3.055 5.455 1.00 96.81 100 VAL A CA 1
ATOM 791 C C . VAL A 1 100 ? -4.731 2.740 6.422 1.00 96.81 100 VAL A C 1
ATOM 793 O O . VAL A 1 100 ? -5.641 3.556 6.573 1.00 96.81 100 VAL A O 1
ATOM 796 N N . TRP A 1 101 ? -4.682 1.594 7.100 1.00 96.50 101 TRP A N 1
ATOM 797 C CA . TRP A 1 101 ? -5.808 1.120 7.902 1.00 96.50 101 TRP A CA 1
ATOM 798 C C . TRP A 1 101 ? -5.992 1.882 9.208 1.00 96.50 101 TRP A C 1
ATOM 800 O O . TRP A 1 101 ? -7.133 2.105 9.603 1.00 96.50 101 TRP A O 1
ATOM 810 N N . ASN A 1 102 ? -4.927 2.391 9.824 1.00 95.81 102 ASN A N 1
ATOM 811 C CA . ASN A 1 102 ? -5.064 3.301 10.962 1.00 95.81 102 ASN A CA 1
ATOM 812 C C . ASN A 1 102 ? -5.785 4.594 10.569 1.00 95.81 102 ASN A C 1
ATOM 814 O O . ASN A 1 102 ? -6.578 5.118 11.347 1.00 95.81 102 ASN A O 1
ATOM 818 N N . SER A 1 103 ? -5.548 5.110 9.358 1.00 96.00 103 SER A N 1
ATOM 819 C CA . SER A 1 103 ? -6.263 6.289 8.858 1.00 96.00 103 SER A CA 1
ATOM 820 C C . SER A 1 103 ? -7.723 6.011 8.508 1.00 96.00 103 SER A C 1
ATOM 822 O O . SER A 1 103 ? -8.553 6.890 8.718 1.00 96.00 103 SER A O 1
ATOM 824 N N . GLU A 1 104 ? -8.044 4.815 8.014 1.00 95.62 104 GLU A N 1
ATOM 825 C CA . GLU A 1 104 ? -9.426 4.459 7.661 1.00 95.62 104 GLU A CA 1
ATOM 826 C C . GLU A 1 104 ? -10.279 4.049 8.858 1.00 95.62 104 GLU A C 1
ATOM 828 O O . GLU A 1 104 ? -11.479 4.314 8.883 1.00 95.62 104 GLU A O 1
ATOM 833 N N . LEU A 1 105 ? -9.677 3.363 9.828 1.00 94.00 105 LEU A N 1
ATOM 834 C CA . LEU A 1 105 ? -10.399 2.711 10.918 1.00 94.00 105 LEU A CA 1
ATOM 835 C C . LEU A 1 105 ? -10.224 3.432 12.259 1.00 94.00 105 LEU A C 1
ATOM 837 O O . LEU A 1 105 ? -10.964 3.151 13.195 1.00 94.00 105 LEU A O 1
ATOM 841 N N . GLY A 1 106 ? -9.277 4.372 12.362 1.00 91.88 106 GLY A N 1
ATOM 842 C CA . GLY A 1 106 ? -8.931 5.015 13.633 1.00 91.88 106 GLY A CA 1
ATOM 843 C C . GLY A 1 106 ? -8.195 4.082 14.600 1.00 91.88 106 GLY A C 1
ATOM 844 O O . GLY A 1 106 ? -8.256 4.286 15.809 1.00 91.88 106 GLY A O 1
ATOM 845 N N . GLU A 1 107 ? -7.533 3.058 14.066 1.00 91.69 107 GLU A N 1
ATOM 846 C CA . GLU A 1 107 ? -6.815 2.030 14.822 1.00 91.69 107 GLU A CA 1
ATOM 847 C C . GLU A 1 107 ? -5.343 2.408 15.076 1.00 91.69 107 GLU A C 1
ATOM 849 O O . GLU A 1 107 ? -4.843 3.445 14.624 1.00 91.69 107 GLU A O 1
ATOM 854 N N . HIS A 1 108 ? -4.637 1.546 15.814 1.00 93.50 108 HIS A N 1
ATOM 855 C CA . HIS A 1 108 ? -3.227 1.716 16.181 1.00 93.50 108 HIS A CA 1
ATOM 856 C C . HIS A 1 108 ? -2.356 0.515 15.787 1.00 93.50 108 HIS A C 1
ATOM 858 O O . HIS A 1 108 ? -1.509 0.062 16.559 1.00 93.50 108 HIS A O 1
ATOM 864 N N . PHE A 1 109 ? -2.549 -0.003 14.578 1.00 94.81 109 PHE A N 1
ATOM 865 C CA . PHE A 1 109 ? -1.683 -1.025 14.009 1.00 94.81 109 PHE A CA 1
ATOM 866 C C . PHE A 1 109 ? -0.251 -0.520 13.834 1.00 94.81 109 PHE A C 1
ATOM 868 O O . PHE A 1 109 ? 0.024 0.657 13.587 1.00 94.81 109 PHE A O 1
ATOM 875 N N . THR A 1 110 ? 0.670 -1.461 13.901 1.00 94.06 110 THR A N 1
ATOM 876 C CA . THR A 1 110 ? 2.079 -1.317 13.573 1.00 94.06 110 THR A CA 1
ATOM 877 C C . THR A 1 110 ? 2.407 -2.204 12.378 1.00 94.06 110 THR A C 1
ATOM 879 O O . THR A 1 110 ? 1.624 -3.062 11.973 1.00 94.06 110 THR A O 1
ATOM 882 N N . TYR A 1 111 ? 3.615 -2.070 11.830 1.00 93.31 111 TYR A N 1
ATOM 883 C CA . TYR A 1 111 ? 4.047 -2.974 10.765 1.00 93.31 111 TYR A CA 1
ATOM 884 C C . TYR A 1 111 ? 4.041 -4.451 11.186 1.00 93.31 111 TYR A C 1
ATOM 886 O O . TYR A 1 111 ? 3.948 -5.317 10.324 1.00 93.31 111 TYR A O 1
ATOM 894 N N . MET A 1 112 ? 4.166 -4.750 12.488 1.00 94.50 112 MET A N 1
ATOM 895 C CA . MET A 1 112 ? 4.198 -6.124 12.996 1.00 94.50 112 MET A CA 1
ATOM 896 C C . MET A 1 112 ? 2.862 -6.838 12.817 1.00 94.50 112 MET A C 1
ATOM 898 O O . MET A 1 112 ? 2.863 -8.045 12.584 1.00 94.50 112 MET A O 1
ATOM 902 N N . ASP A 1 113 ? 1.758 -6.093 12.866 1.00 95.44 113 ASP A N 1
ATOM 903 C CA . ASP A 1 113 ? 0.404 -6.609 12.658 1.00 95.44 113 ASP A CA 1
ATOM 904 C C . ASP A 1 113 ? 0.206 -7.095 11.213 1.00 95.44 113 ASP A C 1
ATOM 906 O O . ASP A 1 113 ? -0.545 -8.027 10.955 1.00 95.44 113 ASP A O 1
ATOM 910 N N . PHE A 1 114 ? 0.952 -6.527 10.263 1.00 95.50 114 PHE A N 1
ATOM 911 C CA . PHE A 1 114 ? 0.889 -6.874 8.841 1.00 95.50 114 PHE A CA 1
ATOM 912 C C . PHE A 1 114 ? 2.194 -7.492 8.307 1.00 95.50 114 PHE A C 1
ATOM 914 O O . PHE A 1 114 ? 2.369 -7.637 7.098 1.00 95.50 114 PHE A O 1
ATOM 921 N N . TYR A 1 115 ? 3.129 -7.867 9.189 1.00 95.31 115 TYR A N 1
ATOM 922 C CA . TYR A 1 115 ? 4.456 -8.348 8.785 1.00 95.31 115 TYR A CA 1
ATOM 923 C C . TYR A 1 115 ? 4.389 -9.704 8.072 1.00 95.31 115 TYR A C 1
ATOM 925 O O . TYR A 1 115 ? 5.134 -9.937 7.128 1.00 95.31 115 TYR A O 1
ATOM 933 N N . MET A 1 116 ? 3.492 -10.588 8.515 1.00 96.12 116 MET A N 1
ATOM 934 C CA . MET A 1 116 ? 3.266 -11.926 7.958 1.00 96.12 116 MET A CA 1
ATOM 935 C C . MET A 1 116 ? 1.772 -12.245 7.961 1.00 96.12 116 MET A C 1
ATOM 937 O O . MET A 1 116 ? 1.063 -11.860 8.893 1.00 96.12 116 MET A O 1
ATOM 941 N N . ASP A 1 117 ? 1.314 -13.028 6.988 1.00 94.31 117 ASP A N 1
ATOM 942 C CA . ASP A 1 117 ? -0.092 -13.437 6.853 1.00 94.31 117 ASP A CA 1
ATOM 943 C C . ASP A 1 117 ? -0.564 -14.245 8.069 1.00 94.31 117 ASP A C 1
ATOM 945 O O . ASP A 1 117 ? -1.689 -14.099 8.544 1.00 94.31 117 ASP A O 1
ATOM 949 N N . GLY A 1 118 ? 0.325 -15.064 8.637 1.00 92.56 118 GLY A N 1
ATOM 950 C CA . GLY A 1 118 ? 0.031 -15.886 9.813 1.00 92.56 118 GLY A CA 1
ATOM 951 C C . GLY A 1 118 ? -0.141 -15.110 11.125 1.00 92.56 118 GLY A C 1
ATOM 952 O O . GLY A 1 118 ? -0.338 -15.735 12.166 1.00 92.56 118 GLY A O 1
ATOM 953 N N . ARG A 1 119 ? -0.010 -13.776 11.114 1.00 90.19 119 ARG A N 1
ATOM 954 C CA . ARG A 1 119 ? -0.127 -12.911 12.303 1.00 90.19 119 ARG A CA 1
ATOM 955 C C . ARG A 1 119 ? -1.054 -11.717 12.095 1.00 90.19 119 ARG A C 1
ATOM 957 O O . ARG A 1 119 ? -0.991 -10.775 12.879 1.00 90.19 119 ARG A O 1
ATOM 964 N N . LEU A 1 120 ? -1.891 -11.762 11.061 1.00 96.19 120 LEU A N 1
ATOM 965 C CA . LEU A 1 120 ? -2.811 -10.670 10.785 1.00 96.19 120 LEU A CA 1
ATOM 966 C C . LEU A 1 120 ? -3.774 -10.454 11.961 1.00 96.19 120 LEU A C 1
ATOM 968 O O . LEU A 1 120 ? -4.269 -11.433 12.530 1.00 96.19 120 LEU A O 1
ATOM 972 N N . PRO A 1 121 ? -4.080 -9.193 12.305 1.00 94.44 121 PRO A N 1
ATOM 973 C CA . PRO A 1 121 ? -5.148 -8.883 13.238 1.00 94.44 121 PRO A CA 1
ATOM 974 C C . PRO A 1 121 ? -6.495 -9.356 12.684 1.00 94.44 121 PRO A C 1
ATOM 976 O O . PRO A 1 121 ? -6.665 -9.567 11.474 1.00 94.44 121 PRO A O 1
ATOM 979 N N . GLU A 1 122 ? -7.470 -9.496 13.582 1.00 94.25 122 GLU A N 1
ATOM 980 C CA . GLU A 1 122 ? -8.841 -9.814 13.193 1.00 94.25 122 GLU A CA 1
ATOM 981 C C . GLU A 1 122 ? -9.341 -8.814 12.147 1.00 94.25 122 GLU A C 1
ATOM 983 O O . GLU A 1 122 ? -9.176 -7.599 12.275 1.00 94.25 122 GLU A O 1
ATOM 988 N N . ARG A 1 123 ? -9.940 -9.343 11.077 1.00 92.12 123 ARG A N 1
ATOM 989 C CA . ARG A 1 123 ? -10.466 -8.509 10.001 1.00 92.12 123 ARG A CA 1
ATOM 990 C C . ARG A 1 123 ? -11.654 -7.694 10.529 1.00 92.12 123 ARG A C 1
ATOM 992 O O . ARG A 1 123 ? -12.470 -8.251 11.265 1.00 92.12 123 ARG A O 1
ATOM 999 N N . PRO A 1 124 ? -11.817 -6.421 10.122 1.00 90.25 124 PRO A N 1
ATOM 1000 C CA . PRO A 1 124 ? -12.952 -5.616 10.551 1.00 90.25 124 PRO A CA 1
ATOM 1001 C C . PRO A 1 124 ? -14.284 -6.318 10.265 1.00 90.25 124 PRO A C 1
ATOM 1003 O O . PRO A 1 124 ? -14.550 -6.724 9.132 1.00 90.25 124 PRO A O 1
ATOM 1006 N N . ALA A 1 125 ? -15.142 -6.426 11.283 1.00 81.75 125 ALA A N 1
ATOM 1007 C CA . ALA A 1 125 ? -16.395 -7.186 11.210 1.00 81.75 125 ALA A CA 1
ATOM 1008 C C . ALA A 1 125 ? -17.335 -6.722 10.080 1.00 81.75 125 ALA A C 1
ATOM 1010 O O . ALA A 1 125 ? -18.091 -7.515 9.529 1.00 81.75 125 ALA A O 1
ATOM 1011 N N . ALA A 1 126 ? -17.257 -5.447 9.690 1.00 81.00 126 ALA A N 1
ATOM 1012 C CA . ALA A 1 126 ? -18.038 -4.872 8.595 1.00 81.00 126 ALA A CA 1
ATOM 1013 C C . ALA A 1 126 ? -17.646 -5.394 7.194 1.00 81.00 126 ALA A C 1
ATOM 1015 O O . ALA A 1 126 ? -18.256 -5.001 6.198 1.00 81.00 126 ALA A O 1
ATOM 1016 N N . TRP A 1 127 ? -16.592 -6.208 7.082 1.00 78.25 127 TRP A N 1
ATOM 1017 C CA . TRP A 1 127 ? -16.098 -6.755 5.814 1.00 78.25 127 TRP A CA 1
ATOM 1018 C C . TRP A 1 127 ? -16.245 -8.273 5.681 1.00 78.25 127 TRP A C 1
ATOM 1020 O O . TRP A 1 127 ? -15.774 -8.806 4.673 1.00 78.25 127 TRP A O 1
ATOM 1030 N N . ALA A 1 128 ? -16.841 -8.936 6.674 1.00 58.56 128 ALA A N 1
ATOM 1031 C CA . ALA A 1 128 ? -17.168 -10.358 6.620 1.00 58.56 128 ALA A CA 1
ATOM 1032 C C . ALA A 1 128 ? -18.266 -10.661 5.587 1.00 58.56 128 ALA A C 1
ATOM 1034 O O . ALA A 1 128 ? -19.158 -9.801 5.393 1.00 58.56 128 ALA A O 1
#

Radius of gyration: 13.59 Å; chains: 1; bounding box: 31×33×34 Å

Foldseek 3Di:
DDDQFAKFFFALVVLVPFPAEAQVVQFLPCQPQQADVSRLVRGDPVCSSVLVNVLVVCVVVVPQAFQCQLHGPRRNWIATPVRYTHDDGRSSRLSSVSRSCCHVPVDGGGSVCRSHRVRHDDRPPVVD

pLDDT: mean 92.19, std 9.37, range [48.5, 98.38]

Secondary structure (DSSP, 8-state):
-PPPPPEEEE-TGGGGG-SS-BGGGGS---TT--SHHHHHTTS-GGGHHHHHHHHHHHHHTT----HHHHHHSTT-EEEETTS-B----HHHHHHHHHHHHHHHH-----TTTTS-GGGPPPPPGGG-

Sequence (128 aa):
MFSLPTVTWQSYDSTADLLGFNLHNLGGGNKTAPYWPAYVADYTSEWHSHLEAIRQAIITNKVWAGGDWHQYNAHGVPVLSDGHFMVCSWRDWGSLLAAVWNSELGEHFTYMDFYMDGRLPERPAAWA